Protein AF-A0A3C1KLW1-F1 (afdb_monomer_lite)

InterPro domains:
  IPR001444 Flagellar basal body rod protein, N-terminal [PF00460] (11-38)
  IPR019776 Flagellar basal body rod protein, conserved site [PS00588] (14-34)

Organism: NCBI:txid287487

Radius of gyration: 16.75 Å; chains: 1; bounding box: 44×19×37 Å

Sequence (64 aa):
MSFTDRVFGVSGQAMALRSQRLELIAANLANQDTPGYKARDIDFAAAMQAATAGGLRRTHARHL

Secondary structure (DSSP, 8-state):
--HHHHHHHHHHHHHHHHHHHHHHHHHHHHTTTSTT-------HHHHHHHHHTT-----STT--

Structure (mmCIF, N/CA/C/O backbone):
data_AF-A0A3C1KLW1-F1
#
_entry.id   AF-A0A3C1KLW1-F1
#
loop_
_atom_site.group_PDB
_atom_site.id
_atom_site.type_symbol
_atom_site.label_atom_id
_atom_site.label_alt_id
_atom_site.label_comp_id
_atom_site.label_asym_id
_atom_site.label_entity_id
_atom_site.label_seq_id
_atom_site.pdbx_PDB_ins_code
_atom_site.Cartn_x
_atom_site.Cartn_y
_atom_site.Cartn_z
_atom_site.occupancy
_atom_site.B_iso_or_equiv
_atom_site.auth_seq_id
_atom_site.auth_comp_id
_atom_site.auth_asym_id
_atom_site.auth_atom_id
_atom_site.pdbx_PDB_model_num
ATOM 1 N N . MET A 1 1 ? 25.814 7.727 -19.554 1.00 48.91 1 MET A N 1
ATOM 2 C CA . MET A 1 1 ? 24.668 7.264 -18.735 1.00 48.91 1 MET A CA 1
ATOM 3 C C . MET A 1 1 ? 25.190 6.448 -17.562 1.00 48.91 1 MET A C 1
ATOM 5 O O . MET A 1 1 ? 25.683 5.341 -17.768 1.00 48.91 1 MET A O 1
ATOM 9 N N . SER A 1 2 ? 25.162 7.043 -16.367 1.00 59.09 2 SER A N 1
ATOM 10 C CA . SER A 1 2 ? 25.800 6.521 -15.151 1.00 59.09 2 SER A CA 1
ATOM 11 C C . SER A 1 2 ? 25.098 5.260 -14.622 1.00 59.09 2 SER A C 1
ATOM 13 O O . SER A 1 2 ? 23.886 5.115 -14.752 1.00 59.09 2 SER A O 1
ATOM 15 N N . PHE A 1 3 ? 25.858 4.324 -14.046 1.00 61.97 3 PHE A N 1
ATOM 16 C CA . PHE A 1 3 ? 25.360 3.095 -13.399 1.00 61.97 3 PHE A CA 1
ATOM 17 C C . PHE A 1 3 ? 24.381 3.403 -12.251 1.00 61.97 3 PHE A C 1
ATOM 19 O O . PHE A 1 3 ? 23.385 2.704 -12.075 1.00 61.97 3 PHE A O 1
ATOM 26 N N . THR A 1 4 ? 24.621 4.517 -11.561 1.00 61.56 4 THR A N 1
ATOM 27 C CA . THR A 1 4 ? 23.797 5.094 -10.495 1.00 61.56 4 THR A CA 1
ATOM 28 C C . THR A 1 4 ? 22.338 5.287 -10.937 1.00 61.56 4 THR A C 1
ATOM 30 O O . THR A 1 4 ? 21.440 4.778 -10.280 1.00 61.56 4 THR A O 1
ATOM 33 N N . ASP A 1 5 ? 22.077 5.892 -12.101 1.00 58.72 5 ASP A N 1
ATOM 34 C CA . ASP A 1 5 ? 20.711 6.109 -12.619 1.00 58.72 5 ASP A CA 1
ATOM 35 C C . ASP A 1 5 ? 19.920 4.813 -12.846 1.00 58.72 5 ASP A C 1
ATOM 37 O O . ASP A 1 5 ? 18.708 4.780 -12.656 1.00 58.72 5 ASP A O 1
ATOM 41 N N . ARG A 1 6 ? 20.586 3.718 -13.232 1.00 58.94 6 ARG A N 1
ATOM 42 C CA . ARG A 1 6 ? 19.922 2.424 -13.469 1.00 58.94 6 ARG A CA 1
ATOM 43 C C . ARG A 1 6 ? 19.603 1.687 -12.175 1.00 58.94 6 ARG A C 1
ATOM 45 O O . ARG A 1 6 ? 18.526 1.108 -12.064 1.00 58.94 6 ARG A O 1
ATOM 52 N N . VAL A 1 7 ? 20.527 1.712 -11.215 1.00 58.97 7 VAL A N 1
ATOM 53 C CA . VAL A 1 7 ? 20.326 1.088 -9.900 1.00 58.97 7 VAL A CA 1
ATOM 54 C C . VAL A 1 7 ? 19.275 1.864 -9.107 1.00 58.97 7 VAL A C 1
ATOM 56 O O . VAL A 1 7 ? 18.379 1.259 -8.523 1.00 58.97 7 VAL A O 1
ATOM 59 N N . PHE A 1 8 ? 19.325 3.198 -9.151 1.00 62.62 8 PHE A N 1
ATOM 60 C CA . PHE A 1 8 ? 18.395 4.032 -8.399 1.00 62.62 8 PHE A CA 1
ATOM 61 C C . PHE A 1 8 ? 17.060 4.283 -9.117 1.00 62.62 8 PHE A C 1
ATOM 63 O O . PHE A 1 8 ? 16.041 4.395 -8.441 1.00 62.62 8 PHE A O 1
ATOM 70 N N . GLY A 1 9 ? 17.008 4.278 -10.452 1.00 60.03 9 GLY A N 1
ATOM 71 C CA . GLY A 1 9 ? 15.787 4.553 -11.223 1.00 60.03 9 GLY A CA 1
ATOM 72 C C . GLY A 1 9 ? 14.665 3.526 -11.025 1.00 60.03 9 GLY A C 1
ATOM 73 O O . GLY A 1 9 ? 13.524 3.908 -10.773 1.00 60.03 9 GLY A O 1
ATOM 74 N N . VAL A 1 10 ? 14.984 2.225 -11.049 1.00 60.06 10 VAL A N 1
ATOM 75 C CA . VAL A 1 10 ? 14.009 1.150 -10.750 1.00 60.06 10 VAL A CA 1
ATOM 76 C C . VAL A 1 10 ? 13.684 1.111 -9.253 1.00 60.06 10 VAL A C 1
ATOM 78 O O . VAL A 1 10 ? 12.541 0.878 -8.860 1.00 60.06 10 VAL A O 1
ATOM 81 N N . SER A 1 11 ? 14.670 1.404 -8.399 1.00 69.31 11 SER A N 1
ATOM 82 C CA . SER A 1 11 ? 14.449 1.456 -6.953 1.00 69.31 11 SER A CA 1
ATOM 83 C C . SER A 1 11 ? 13.553 2.626 -6.531 1.00 69.31 11 SER A C 1
ATOM 85 O O . SER A 1 11 ? 12.784 2.470 -5.594 1.00 69.31 11 SER A O 1
ATOM 87 N N . GLY A 1 12 ? 13.570 3.764 -7.232 1.00 79.31 12 GLY A N 1
ATOM 88 C CA . GLY A 1 12 ? 12.780 4.945 -6.876 1.00 79.31 12 GLY A CA 1
ATOM 89 C C . GLY A 1 12 ? 11.273 4.701 -6.953 1.00 79.31 12 GLY A C 1
ATOM 90 O O . GLY A 1 12 ? 10.554 4.971 -5.993 1.00 79.31 12 GLY A O 1
ATOM 91 N N . GLN A 1 13 ? 10.795 4.116 -8.055 1.00 79.75 13 GLN A N 1
ATOM 92 C CA . GLN A 1 13 ? 9.378 3.760 -8.204 1.00 79.75 13 GLN A CA 1
ATOM 93 C C . GLN A 1 13 ? 8.958 2.662 -7.219 1.00 79.75 13 GLN A C 1
ATOM 95 O O . GLN A 1 13 ? 7.898 2.757 -6.604 1.00 79.75 13 GLN A O 1
ATOM 100 N N . ALA A 1 14 ? 9.814 1.659 -7.002 1.00 83.44 14 ALA A N 1
ATOM 101 C CA . ALA A 1 14 ? 9.576 0.621 -6.002 1.00 83.44 14 ALA A CA 1
ATOM 102 C C . ALA A 1 14 ? 9.496 1.187 -4.570 1.00 83.44 14 ALA A C 1
ATOM 104 O O . ALA A 1 14 ? 8.639 0.779 -3.786 1.00 83.44 14 ALA A O 1
ATOM 105 N N . MET A 1 15 ? 10.359 2.147 -4.224 1.00 86.75 15 MET A N 1
ATOM 106 C CA . MET A 1 15 ? 10.347 2.817 -2.920 1.00 86.75 15 MET A CA 1
ATOM 107 C C . MET A 1 15 ? 9.111 3.697 -2.748 1.00 86.75 15 MET A C 1
ATOM 109 O O . MET A 1 15 ? 8.506 3.673 -1.678 1.00 86.75 15 MET A O 1
ATOM 113 N N . ALA A 1 16 ? 8.687 4.409 -3.794 1.00 88.25 16 ALA A N 1
ATOM 114 C CA . ALA A 1 16 ? 7.453 5.188 -3.770 1.00 88.25 16 ALA A CA 1
ATOM 115 C C . ALA A 1 16 ? 6.223 4.292 -3.546 1.00 88.25 16 ALA A C 1
ATOM 117 O O . ALA A 1 16 ? 5.407 4.563 -2.667 1.00 88.25 16 ALA A O 1
ATOM 118 N N . LEU A 1 17 ? 6.133 3.171 -4.269 1.00 89.88 17 LEU A N 1
ATOM 119 C CA . LEU A 1 17 ? 5.046 2.207 -4.105 1.00 89.88 17 LEU A CA 1
ATOM 120 C C . LEU A 1 17 ? 5.048 1.573 -2.705 1.00 89.88 17 LEU A C 1
ATOM 122 O O . LEU A 1 17 ? 3.998 1.370 -2.094 1.00 89.88 17 LEU A O 1
ATOM 126 N N . ARG A 1 18 ? 6.237 1.295 -2.160 1.00 89.94 18 ARG A N 1
ATOM 127 C CA . ARG A 1 18 ? 6.388 0.817 -0.783 1.00 89.94 18 ARG A CA 1
ATOM 128 C C . ARG A 1 18 ? 5.938 1.865 0.237 1.00 89.94 18 ARG A C 1
ATOM 130 O O . ARG A 1 18 ? 5.262 1.491 1.189 1.00 89.94 18 ARG A O 1
ATOM 137 N N . SER A 1 19 ? 6.281 3.140 0.043 1.00 93.62 19 SER A N 1
ATOM 138 C CA . SER A 1 19 ? 5.816 4.243 0.899 1.00 93.62 19 SER A CA 1
ATOM 139 C C . SER A 1 19 ? 4.293 4.314 0.918 1.00 93.62 19 SER A C 1
ATOM 141 O O . SER A 1 19 ? 3.689 4.278 1.985 1.00 93.62 19 SER A O 1
ATOM 143 N N . GLN A 1 20 ? 3.669 4.283 -0.261 1.00 93.12 20 GLN A N 1
ATOM 144 C CA . GLN A 1 20 ? 2.213 4.316 -0.394 1.00 93.12 20 GLN A CA 1
ATOM 145 C C . GLN A 1 20 ? 1.538 3.145 0.334 1.00 93.12 20 GLN A C 1
ATOM 147 O O . GLN A 1 20 ? 0.520 3.315 1.001 1.00 93.12 20 GLN A O 1
ATOM 152 N N . ARG A 1 21 ? 2.122 1.945 0.262 1.00 94.94 21 ARG A N 1
ATOM 153 C CA . ARG A 1 21 ? 1.613 0.799 1.019 1.00 94.94 21 ARG A CA 1
ATOM 154 C C . ARG A 1 21 ? 1.736 0.995 2.531 1.00 94.94 21 ARG A C 1
ATOM 156 O O . ARG A 1 21 ? 0.819 0.647 3.270 1.00 94.94 21 ARG A O 1
ATOM 163 N N . LEU A 1 22 ? 2.860 1.535 2.999 1.00 95.69 22 LEU A N 1
ATOM 164 C CA . LEU A 1 22 ? 3.071 1.805 4.423 1.00 95.69 22 LEU A CA 1
ATOM 165 C C . LEU A 1 22 ? 2.076 2.840 4.956 1.00 95.69 22 LEU A C 1
ATOM 167 O O . LEU A 1 22 ? 1.589 2.676 6.069 1.00 95.69 22 LEU A O 1
ATOM 171 N N . GLU A 1 23 ? 1.719 3.844 4.157 1.00 94.94 23 GLU A N 1
ATOM 172 C CA . GLU A 1 23 ? 0.674 4.815 4.500 1.00 94.94 23 GLU A CA 1
ATOM 173 C C . GLU A 1 23 ? -0.691 4.143 4.690 1.00 94.94 23 GLU A C 1
ATOM 175 O O . GLU A 1 23 ? -1.386 4.430 5.664 1.00 94.94 23 GLU A O 1
ATOM 180 N N . LEU A 1 24 ? -1.059 3.196 3.819 1.00 95.31 24 LEU A N 1
ATOM 181 C CA . LEU A 1 24 ? -2.301 2.431 3.972 1.00 95.31 24 LEU A CA 1
ATOM 182 C C . LEU A 1 24 ? -2.285 1.544 5.217 1.00 95.31 24 LEU A C 1
ATOM 184 O O . LEU A 1 24 ? -3.270 1.502 5.951 1.00 95.31 24 LEU A O 1
ATOM 188 N N . ILE A 1 25 ? -1.166 0.871 5.496 1.00 95.56 25 ILE A N 1
ATOM 189 C CA . ILE A 1 25 ? -1.007 0.067 6.717 1.00 95.56 25 ILE A CA 1
ATOM 190 C C . ILE A 1 25 ? -1.122 0.957 7.960 1.00 95.56 25 ILE A C 1
ATOM 192 O O . ILE A 1 25 ? -1.835 0.601 8.896 1.00 95.56 25 ILE A O 1
ATOM 196 N N . ALA A 1 26 ? -0.470 2.121 7.961 1.00 96.56 26 ALA A N 1
ATOM 197 C CA . ALA A 1 26 ? -0.545 3.079 9.058 1.00 96.56 26 ALA A CA 1
ATOM 198 C C . ALA A 1 26 ? -1.976 3.597 9.259 1.00 96.56 26 ALA A C 1
ATOM 200 O O . ALA A 1 26 ? -2.452 3.654 10.391 1.00 96.56 26 ALA A O 1
ATOM 201 N N . ALA A 1 27 ? -2.688 3.908 8.174 1.00 95.44 27 ALA A N 1
ATOM 202 C CA . ALA A 1 27 ? -4.088 4.314 8.229 1.00 95.44 27 ALA A CA 1
ATOM 203 C C . ALA A 1 27 ? -4.989 3.193 8.770 1.00 95.44 27 ALA A C 1
ATOM 205 O O . ALA A 1 27 ? -5.857 3.461 9.601 1.00 95.44 27 ALA A O 1
ATOM 206 N N . ASN A 1 28 ? -4.768 1.944 8.353 1.00 96.25 28 ASN A N 1
ATOM 207 C CA . ASN A 1 28 ? -5.519 0.800 8.863 1.00 96.25 28 ASN A CA 1
ATOM 208 C C . ASN A 1 28 ? -5.284 0.597 10.362 1.00 96.25 28 ASN A C 1
ATOM 210 O O . ASN A 1 28 ? -6.241 0.382 11.096 1.00 96.25 28 ASN A O 1
ATOM 214 N N . LEU A 1 29 ? -4.031 0.707 10.815 1.00 95.50 29 LEU A N 1
ATOM 215 C CA . LEU A 1 29 ? -3.670 0.590 12.226 1.00 95.50 29 LEU A CA 1
ATOM 216 C C . LEU A 1 29 ? -4.292 1.718 13.058 1.00 95.50 29 LEU A C 1
ATOM 218 O O . LEU A 1 29 ? -4.875 1.460 14.105 1.00 95.50 29 LEU A O 1
ATOM 222 N N . ALA A 1 30 ? -4.227 2.958 12.569 1.00 95.88 30 ALA A N 1
ATOM 223 C CA . ALA A 1 30 ? -4.798 4.118 13.251 1.00 95.88 30 ALA A CA 1
ATOM 224 C C . ALA A 1 30 ? -6.325 4.026 13.420 1.00 95.88 30 ALA A C 1
ATOM 226 O O . ALA A 1 30 ? -6.869 4.573 14.373 1.00 95.88 30 ALA A O 1
ATOM 227 N N . ASN A 1 31 ? -7.014 3.335 12.508 1.00 94.50 31 ASN A N 1
ATOM 228 C CA . ASN A 1 31 ? -8.468 3.169 12.539 1.00 94.50 31 ASN A CA 1
ATOM 229 C C . ASN A 1 31 ? -8.907 1.755 12.955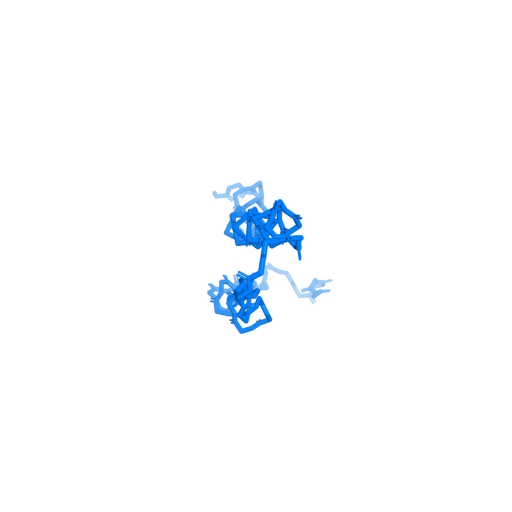 1.00 94.50 31 ASN A C 1
ATOM 231 O O . ASN A 1 31 ? -10.092 1.437 12.851 1.00 94.50 31 ASN A O 1
ATOM 235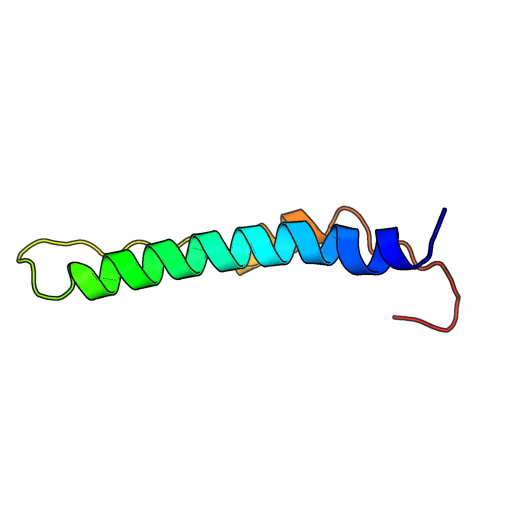 N N . GLN A 1 32 ? -7.986 0.908 13.426 1.00 95.88 32 GLN A N 1
ATOM 236 C CA . GLN A 1 32 ? -8.264 -0.494 13.753 1.00 95.88 32 GLN A CA 1
ATOM 237 C C . GLN A 1 32 ? -9.387 -0.637 14.789 1.00 95.88 32 GLN A C 1
ATOM 239 O O . GLN A 1 32 ? -10.216 -1.537 14.677 1.00 95.88 32 GLN A O 1
ATOM 244 N N . ASP A 1 33 ? -9.452 0.291 15.743 1.00 95.25 33 ASP A N 1
ATOM 245 C CA . ASP A 1 33 ? -10.446 0.284 16.818 1.00 95.25 33 ASP A CA 1
ATOM 246 C C . ASP A 1 33 ? -11.689 1.133 16.500 1.00 95.25 33 ASP A C 1
ATOM 248 O O . ASP A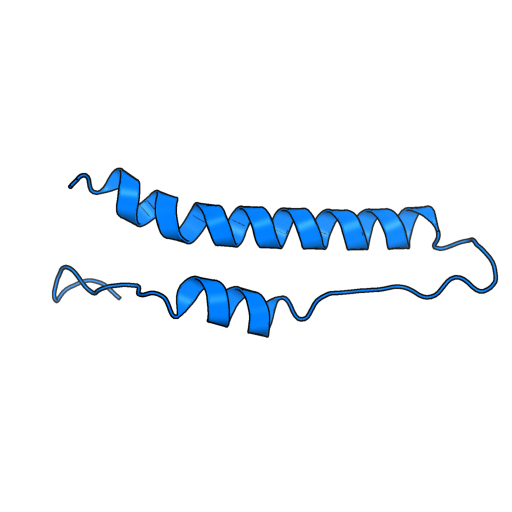 1 33 ? -12.535 1.354 17.365 1.00 95.25 33 ASP A O 1
ATOM 252 N N . THR A 1 34 ? -11.830 1.624 15.262 1.00 94.69 34 THR A N 1
ATOM 253 C CA . THR A 1 34 ? -13.003 2.401 14.839 1.00 94.69 34 THR A CA 1
ATOM 254 C C . THR A 1 34 ? -14.108 1.461 14.342 1.00 94.69 34 THR A C 1
ATOM 256 O O . THR A 1 34 ? -13.927 0.796 13.314 1.00 94.69 34 THR A O 1
ATOM 259 N N . PRO A 1 35 ? -15.281 1.399 15.008 1.00 92.75 35 PRO A N 1
ATOM 260 C CA . PRO A 1 35 ? -16.372 0.529 14.581 1.00 92.75 35 PRO A CA 1
ATOM 261 C C . PRO A 1 35 ? -16.798 0.809 13.135 1.00 92.75 35 PRO A C 1
ATOM 263 O O . PRO A 1 35 ? -17.042 1.952 12.752 1.00 92.75 35 PRO A O 1
ATOM 266 N N . GLY A 1 36 ? -16.904 -0.245 12.324 1.00 91.44 36 GLY A N 1
ATOM 267 C CA . GLY A 1 36 ? -17.310 -0.144 10.918 1.00 91.44 36 GLY A CA 1
ATOM 268 C C . GLY A 1 36 ? -16.200 0.263 9.940 1.00 91.44 36 GLY A C 1
ATOM 269 O O . GLY A 1 36 ? -16.470 0.352 8.739 1.00 91.44 36 GLY A O 1
ATOM 270 N N . TYR A 1 37 ? -14.961 0.471 10.402 1.00 93.75 37 TYR A N 1
ATOM 271 C CA . TYR A 1 37 ? -13.826 0.735 9.519 1.00 93.75 37 TYR A CA 1
ATOM 272 C C . TYR A 1 37 ? -13.465 -0.495 8.671 1.00 93.75 37 TYR A C 1
ATOM 274 O O . TYR A 1 37 ? -13.439 -1.628 9.153 1.00 93.75 37 TYR A O 1
ATOM 282 N N . LYS A 1 38 ? -13.175 -0.272 7.383 1.00 94.00 38 LYS A N 1
ATOM 283 C CA . LYS A 1 38 ? -12.763 -1.316 6.434 1.00 94.00 38 LYS A CA 1
ATOM 284 C C . LYS A 1 38 ? -11.335 -1.056 5.985 1.00 94.00 38 LYS A C 1
ATOM 286 O O . LYS A 1 38 ? -11.085 -0.074 5.285 1.00 94.00 38 LYS A O 1
ATOM 291 N N . ALA A 1 39 ? -10.434 -1.959 6.359 1.00 93.81 39 ALA A N 1
ATOM 292 C CA . ALA A 1 39 ? -9.039 -1.890 5.957 1.00 93.81 39 ALA A CA 1
ATOM 293 C C . ALA A 1 39 ? -8.887 -1.940 4.429 1.00 93.81 39 ALA A C 1
ATOM 295 O O . ALA A 1 39 ? -9.644 -2.622 3.732 1.00 93.81 39 ALA A O 1
ATOM 296 N N . ARG A 1 40 ? -7.900 -1.205 3.914 1.00 92.44 40 ARG A N 1
ATOM 297 C CA . ARG A 1 40 ? -7.578 -1.119 2.483 1.00 92.44 40 ARG A CA 1
ATOM 298 C C . ARG A 1 40 ? -6.120 -1.500 2.248 1.00 92.44 40 ARG A C 1
ATOM 300 O O . ARG A 1 40 ? -5.260 -1.127 3.039 1.00 92.44 40 ARG A O 1
ATOM 307 N N . ASP A 1 41 ? -5.840 -2.198 1.154 1.00 91.94 41 ASP A N 1
ATOM 308 C CA . ASP A 1 41 ? -4.476 -2.446 0.668 1.00 91.94 41 ASP A CA 1
ATOM 309 C C . ASP A 1 41 ? -4.455 -2.305 -0.861 1.00 91.94 41 ASP A C 1
ATOM 311 O O . ASP A 1 41 ? -5.499 -2.357 -1.520 1.00 91.94 41 ASP A O 1
ATOM 315 N N . ILE A 1 42 ? -3.263 -2.107 -1.412 1.00 89.94 42 ILE A N 1
ATOM 316 C CA . ILE A 1 42 ? -3.000 -2.170 -2.850 1.00 89.94 42 ILE A CA 1
ATOM 317 C C . ILE A 1 42 ? -2.462 -3.553 -3.210 1.00 89.94 42 ILE A C 1
ATOM 319 O O . ILE A 1 42 ? -1.769 -4.185 -2.411 1.00 89.94 42 ILE A O 1
ATOM 323 N N . ASP A 1 43 ? -2.702 -4.006 -4.443 1.00 91.75 43 ASP A N 1
ATOM 324 C CA . ASP A 1 43 ? -1.974 -5.156 -4.981 1.00 91.75 43 ASP A CA 1
ATOM 325 C C . ASP A 1 43 ? -0.529 -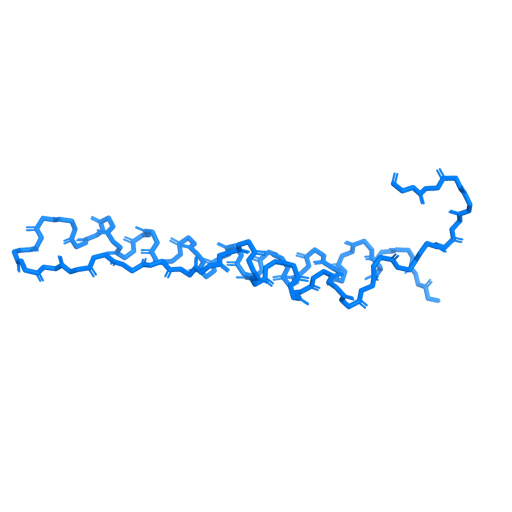4.741 -5.282 1.00 91.75 43 ASP A C 1
ATOM 327 O O . ASP A 1 43 ? -0.156 -4.348 -6.391 1.00 91.75 43 ASP A O 1
ATOM 331 N N . PHE A 1 44 ? 0.287 -4.778 -4.232 1.00 87.81 44 PHE A N 1
ATOM 332 C CA . PHE A 1 44 ? 1.687 -4.401 -4.294 1.00 87.81 44 PHE A CA 1
ATOM 333 C C . PHE A 1 44 ? 2.467 -5.281 -5.269 1.00 87.81 44 PHE A C 1
ATOM 335 O O . PHE A 1 44 ? 3.386 -4.790 -5.913 1.00 87.81 44 PHE A O 1
ATOM 342 N N . ALA A 1 45 ? 2.113 -6.562 -5.399 1.00 86.81 45 ALA A N 1
ATOM 343 C CA . ALA A 1 45 ? 2.812 -7.474 -6.294 1.00 86.81 45 ALA A CA 1
ATOM 344 C C . ALA A 1 45 ? 2.567 -7.091 -7.756 1.00 86.81 45 ALA A C 1
ATOM 346 O O . ALA A 1 45 ? 3.529 -6.939 -8.513 1.00 86.81 45 ALA A O 1
ATOM 347 N N . ALA A 1 46 ? 1.308 -6.855 -8.130 1.00 88.12 46 ALA A N 1
ATOM 348 C CA . ALA A 1 46 ? 0.954 -6.396 -9.467 1.00 88.12 46 ALA A CA 1
ATOM 349 C C . ALA A 1 46 ? 1.552 -5.013 -9.773 1.00 88.12 46 ALA A C 1
ATOM 351 O O . ALA A 1 46 ? 2.134 -4.808 -10.838 1.00 88.12 46 ALA A O 1
ATOM 352 N N . ALA A 1 47 ? 1.483 -4.075 -8.825 1.00 86.38 47 ALA A N 1
ATOM 353 C CA . ALA A 1 47 ? 2.027 -2.732 -9.006 1.00 86.38 47 ALA A CA 1
ATOM 354 C C . ALA A 1 47 ? 3.569 -2.715 -9.071 1.00 86.38 47 ALA A C 1
ATOM 356 O O . ALA A 1 47 ? 4.143 -1.986 -9.879 1.00 86.38 47 ALA A O 1
ATOM 357 N N . MET A 1 48 ? 4.254 -3.561 -8.292 1.00 84.44 48 MET A N 1
ATOM 358 C CA . MET A 1 48 ? 5.708 -3.747 -8.382 1.00 84.44 48 MET A CA 1
ATOM 359 C C . MET A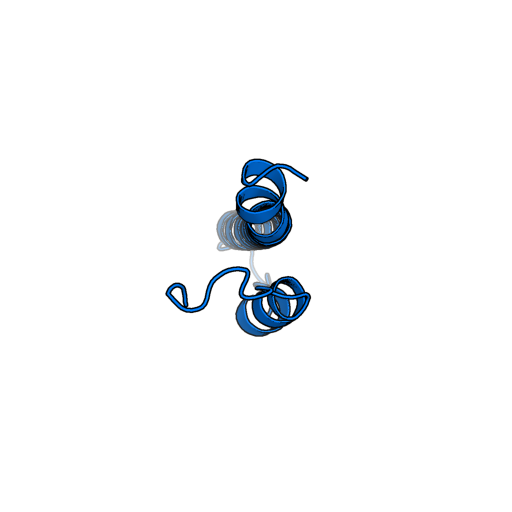 1 48 ? 6.111 -4.384 -9.704 1.00 84.44 48 MET A C 1
ATOM 361 O O . MET A 1 48 ? 7.091 -3.958 -10.313 1.00 84.44 48 MET A O 1
ATOM 365 N N . GLN A 1 49 ? 5.377 -5.398 -10.164 1.00 84.69 49 GLN A N 1
ATOM 366 C CA . GLN A 1 49 ? 5.613 -5.991 -11.477 1.00 84.69 49 GLN A CA 1
ATOM 367 C C . GLN A 1 49 ? 5.425 -4.955 -12.581 1.00 84.69 49 GLN A C 1
ATOM 369 O O . GLN A 1 49 ? 6.293 -4.844 -13.434 1.00 84.69 49 GLN A O 1
ATOM 374 N N . ALA A 1 50 ? 4.377 -4.133 -12.535 1.00 83.19 50 ALA A N 1
ATOM 375 C CA . ALA A 1 50 ? 4.178 -3.056 -13.503 1.00 83.19 50 ALA A CA 1
ATOM 376 C C . ALA A 1 50 ? 5.320 -2.019 -13.476 1.00 83.19 50 ALA A C 1
ATOM 378 O O . ALA A 1 50 ? 5.814 -1.624 -14.531 1.00 83.19 50 ALA A O 1
ATOM 379 N N . ALA A 1 51 ? 5.791 -1.631 -12.285 1.00 77.31 51 ALA A N 1
ATOM 380 C CA . ALA A 1 51 ? 6.908 -0.697 -12.117 1.00 77.31 51 ALA A CA 1
ATOM 381 C C . ALA A 1 51 ? 8.265 -1.278 -12.566 1.00 77.31 51 ALA A C 1
ATOM 383 O O . ALA A 1 51 ? 9.142 -0.550 -13.026 1.00 77.31 51 ALA A O 1
ATOM 384 N N . THR A 1 52 ? 8.455 -2.597 -12.462 1.00 74.12 52 THR A N 1
ATOM 385 C CA . THR A 1 52 ? 9.713 -3.280 -12.828 1.00 74.12 52 THR A CA 1
ATOM 386 C C . THR A 1 52 ? 9.713 -3.845 -14.252 1.00 74.12 52 THR A C 1
ATOM 388 O O . THR A 1 52 ? 10.781 -3.993 -14.853 1.00 74.12 52 THR A O 1
ATOM 391 N N . ALA A 1 53 ? 8.538 -4.088 -14.841 1.00 69.56 53 ALA A N 1
ATOM 392 C CA . ALA A 1 53 ? 8.363 -4.550 -16.219 1.00 69.56 53 ALA A CA 1
ATOM 393 C C . ALA A 1 53 ? 8.902 -3.545 -17.256 1.00 69.56 53 ALA A C 1
ATOM 395 O O . ALA A 1 53 ? 9.233 -3.935 -18.374 1.00 69.56 53 ALA A O 1
ATOM 396 N N . GLY A 1 54 ? 9.090 -2.278 -16.860 1.00 61.75 54 GLY A N 1
ATOM 397 C CA . GLY A 1 54 ? 9.763 -1.226 -17.633 1.00 61.75 54 GLY A CA 1
ATOM 398 C C . GLY A 1 54 ? 11.269 -1.423 -17.876 1.00 61.75 54 GLY A C 1
ATOM 399 O O . GLY A 1 54 ? 11.877 -0.615 -18.575 1.00 61.75 54 GLY A O 1
ATOM 400 N N . GLY A 1 55 ? 11.878 -2.504 -17.374 1.00 60.56 55 GLY A N 1
ATOM 401 C CA . GLY A 1 55 ? 13.123 -3.034 -17.926 1.00 60.56 55 GLY A CA 1
ATOM 402 C C . GLY A 1 55 ? 14.320 -3.002 -16.982 1.00 60.56 55 GLY A C 1
ATOM 403 O O . GLY A 1 55 ? 15.113 -2.060 -16.972 1.00 60.56 55 GLY A O 1
ATOM 404 N N . LEU A 1 56 ? 14.581 -4.145 -16.345 1.00 60.03 56 LEU A N 1
ATOM 405 C CA . LEU A 1 56 ? 15.952 -4.561 -16.054 1.00 60.03 56 LEU A CA 1
ATOM 406 C C . LEU A 1 56 ? 16.626 -4.918 -17.384 1.00 60.03 56 LEU A C 1
ATOM 408 O O . LEU A 1 56 ? 16.728 -6.079 -17.781 1.00 60.03 56 LEU A O 1
ATOM 412 N N . ARG A 1 57 ? 17.038 -3.895 -18.137 1.00 61.41 57 ARG A N 1
ATOM 413 C CA . ARG A 1 57 ? 17.769 -4.090 -19.387 1.00 61.41 57 ARG A CA 1
ATOM 414 C C . ARG A 1 57 ? 19.133 -4.668 -19.024 1.00 61.41 57 ARG A C 1
ATOM 416 O O . ARG A 1 57 ? 19.999 -3.950 -18.528 1.00 61.41 57 ARG A O 1
ATOM 423 N N . ARG A 1 58 ? 19.293 -5.978 -19.231 1.00 59.78 58 ARG A N 1
ATOM 424 C CA . ARG A 1 58 ? 20.532 -6.736 -19.018 1.00 59.78 58 ARG A CA 1
ATOM 425 C C . ARG A 1 58 ? 21.671 -6.038 -19.760 1.00 59.78 58 ARG A C 1
ATOM 427 O O . ARG A 1 58 ? 21.819 -6.180 -20.969 1.00 59.78 58 ARG A O 1
ATOM 434 N N . THR A 1 59 ? 22.455 -5.230 -19.054 1.00 64.19 59 THR A N 1
ATOM 435 C CA . THR A 1 59 ? 23.564 -4.495 -19.680 1.00 64.19 59 THR A CA 1
ATOM 436 C C . THR A 1 59 ? 24.834 -5.326 -19.766 1.00 64.19 59 THR A C 1
ATOM 438 O O . THR A 1 59 ? 25.795 -4.894 -20.387 1.00 64.19 59 THR A O 1
ATOM 441 N N . HIS A 1 60 ? 24.853 -6.510 -19.147 1.00 63.91 60 HIS A N 1
ATOM 442 C CA . HIS A 1 60 ? 25.979 -7.429 -19.210 1.00 63.91 60 HIS A CA 1
ATOM 443 C C . HIS A 1 60 ? 25.505 -8.882 -19.145 1.00 63.91 60 HIS A C 1
ATOM 445 O O . HIS A 1 60 ? 24.640 -9.222 -18.340 1.00 63.91 60 HIS A O 1
ATOM 451 N N . ALA A 1 61 ? 26.136 -9.758 -19.930 1.00 70.56 61 ALA A N 1
ATOM 452 C CA . ALA A 1 61 ? 25.811 -11.187 -19.990 1.00 70.56 61 ALA A CA 1
ATOM 453 C C . ALA A 1 61 ? 26.000 -11.944 -18.654 1.00 70.56 61 ALA A C 1
ATOM 455 O O . ALA A 1 61 ? 25.532 -13.069 -18.523 1.00 70.56 61 ALA A O 1
ATOM 456 N N . ARG A 1 62 ? 26.665 -11.334 -17.657 1.00 69.25 62 ARG A N 1
ATOM 457 C CA . ARG A 1 62 ? 26.958 -11.935 -16.342 1.00 69.25 62 ARG A CA 1
ATOM 458 C C . ARG A 1 62 ? 26.033 -11.490 -15.203 1.00 69.25 62 ARG A C 1
ATOM 460 O O . ARG A 1 62 ? 26.250 -11.917 -14.080 1.00 69.25 62 ARG A O 1
ATOM 467 N N . HIS A 1 63 ? 25.012 -10.675 -15.469 1.00 49.19 63 HIS A N 1
ATOM 468 C CA . HIS A 1 63 ? 24.067 -10.255 -14.430 1.00 49.19 63 HIS A CA 1
ATOM 469 C C . HIS A 1 63 ? 22.620 -10.585 -14.831 1.00 49.19 63 HIS A C 1
ATOM 471 O O . HIS A 1 63 ? 22.137 -10.118 -15.864 1.00 49.19 63 HIS A O 1
ATOM 477 N N . LEU A 1 64 ? 21.969 -11.445 -14.039 1.00 58.12 64 LEU A N 1
ATOM 478 C CA . LEU A 1 64 ? 20.555 -11.379 -13.634 1.00 58.12 64 LEU A CA 1
ATOM 479 C C . LEU A 1 64 ? 20.549 -11.337 -12.1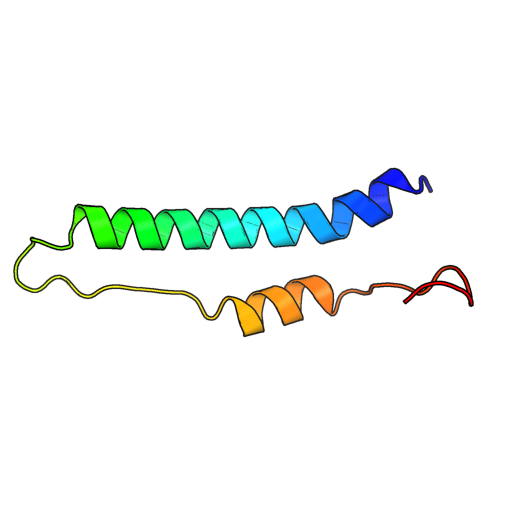12 1.00 58.12 64 LEU A C 1
ATOM 481 O O . LEU A 1 64 ? 21.375 -12.084 -11.542 1.00 58.12 64 LEU A O 1
#

Foldseek 3Di:
DDPCCLVVVLVVQLVVLVVVQVVLVVVCVVCVVPPPDDRDGDPSVVSNCVSDVVDPDCPDPPDD

pLDDT: mean 79.9, std 15.04, range [48.91, 96.56]